Protein AF-V9IJI4-F1 (afdb_monomer_lite)

Structure (mmCIF, N/CA/C/O backbone):
data_AF-V9IJI4-F1
#
_entry.id   AF-V9IJI4-F1
#
loop_
_atom_site.group_PDB
_atom_site.id
_atom_site.type_symbol
_atom_site.label_atom_id
_atom_site.label_alt_id
_atom_site.label_comp_id
_atom_site.label_asym_id
_atom_site.label_entity_id
_atom_site.label_seq_id
_atom_site.pdbx_PDB_ins_code
_atom_site.Cartn_x
_atom_site.Cartn_y
_atom_site.Cartn_z
_atom_site.occupancy
_atom_site.B_iso_or_equiv
_atom_site.auth_seq_id
_atom_site.auth_comp_id
_atom_site.auth_asym_id
_atom_site.auth_atom_id
_atom_site.pdbx_PDB_model_num
ATOM 1 N N . MET A 1 1 ? -20.114 16.982 8.587 1.00 65.62 1 MET A N 1
ATOM 2 C CA . MET A 1 1 ? -19.834 15.838 9.483 1.00 65.62 1 MET A CA 1
ATOM 3 C C . MET A 1 1 ? -20.432 14.587 8.869 1.00 65.62 1 MET A C 1
ATOM 5 O O . MET A 1 1 ? -21.560 14.643 8.383 1.00 65.62 1 MET A O 1
ATOM 9 N N . GLN A 1 2 ? -19.675 13.495 8.872 1.00 72.69 2 GLN A N 1
ATOM 10 C CA . GLN A 1 2 ? -20.030 12.233 8.233 1.00 72.69 2 GLN A CA 1
ATOM 11 C C . GLN A 1 2 ? -19.883 11.116 9.267 1.00 72.69 2 GLN A C 1
ATOM 13 O O . GLN A 1 2 ? -18.871 11.052 9.957 1.00 72.69 2 GLN A O 1
ATOM 18 N N . LYS A 1 3 ? -20.909 10.278 9.418 1.00 80.19 3 LYS A N 1
ATOM 19 C CA . LYS A 1 3 ? -20.887 9.143 10.347 1.00 80.19 3 LYS A CA 1
ATOM 20 C C . LYS A 1 3 ? -20.591 7.863 9.588 1.00 80.19 3 LYS A C 1
ATOM 22 O O . LYS A 1 3 ? -21.272 7.551 8.616 1.00 80.19 3 LYS A O 1
ATOM 27 N N . VAL A 1 4 ? -19.609 7.110 10.065 1.00 80.38 4 VAL A N 1
ATOM 28 C CA . VAL A 1 4 ? -19.250 5.805 9.509 1.00 80.38 4 VAL A CA 1
ATOM 29 C C . VAL A 1 4 ? -19.860 4.705 10.370 1.00 80.38 4 VAL A C 1
ATOM 31 O O . VAL A 1 4 ? -19.789 4.732 11.601 1.00 80.38 4 VAL A O 1
ATOM 34 N N . MET A 1 5 ? -20.481 3.733 9.713 1.00 80.75 5 MET A N 1
ATOM 35 C CA . MET A 1 5 ? -21.094 2.576 10.344 1.00 80.75 5 MET A CA 1
ATOM 36 C C . MET A 1 5 ? -20.460 1.294 9.809 1.00 80.75 5 MET A C 1
ATOM 38 O O . MET A 1 5 ? -20.536 0.980 8.619 1.00 80.75 5 MET A O 1
ATOM 42 N N . ILE A 1 6 ? -19.848 0.539 10.717 1.00 81.38 6 ILE A N 1
ATOM 43 C CA . ILE A 1 6 ? -19.301 -0.795 10.480 1.00 81.38 6 ILE A CA 1
ATOM 44 C C . ILE A 1 6 ? -19.444 -1.596 11.773 1.00 81.38 6 ILE A C 1
ATOM 46 O O . ILE A 1 6 ? -18.958 -1.183 12.821 1.00 81.38 6 ILE A O 1
ATOM 50 N N . LYS A 1 7 ? -20.203 -2.701 11.722 1.00 73.25 7 LYS A N 1
ATOM 51 C CA . LYS A 1 7 ? -20.619 -3.474 12.914 1.00 73.25 7 LYS A CA 1
ATOM 52 C C . LYS A 1 7 ? -21.210 -2.604 14.050 1.00 73.25 7 LYS A C 1
ATOM 54 O O . LYS A 1 7 ? -21.102 -2.955 15.219 1.00 73.25 7 LYS A O 1
ATOM 59 N N . GLY A 1 8 ? -21.839 -1.475 13.706 1.00 79.69 8 GLY A N 1
ATOM 60 C CA . GLY A 1 8 ? -22.337 -0.468 14.650 1.00 79.69 8 GLY A CA 1
ATOM 61 C C . GLY A 1 8 ? -21.833 0.939 14.314 1.00 79.69 8 GLY A C 1
ATOM 62 O O . GLY A 1 8 ? -21.356 1.180 13.206 1.00 79.69 8 GLY A O 1
ATOM 63 N N . LEU A 1 9 ? -21.956 1.874 15.261 1.00 73.12 9 LEU A N 1
ATOM 64 C CA . LEU A 1 9 ? -21.360 3.212 15.159 1.00 73.12 9 LEU A CA 1
ATOM 65 C C . LEU A 1 9 ? -19.848 3.107 15.379 1.00 73.12 9 LEU A C 1
ATOM 67 O O . LEU A 1 9 ? -19.408 2.733 16.470 1.00 73.12 9 LEU A O 1
ATOM 71 N N . ALA A 1 10 ? -19.060 3.446 14.357 1.00 79.06 10 ALA A N 1
ATOM 72 C CA . ALA A 1 10 ? -17.623 3.592 14.532 1.00 79.06 10 ALA A CA 1
ATOM 73 C C . AL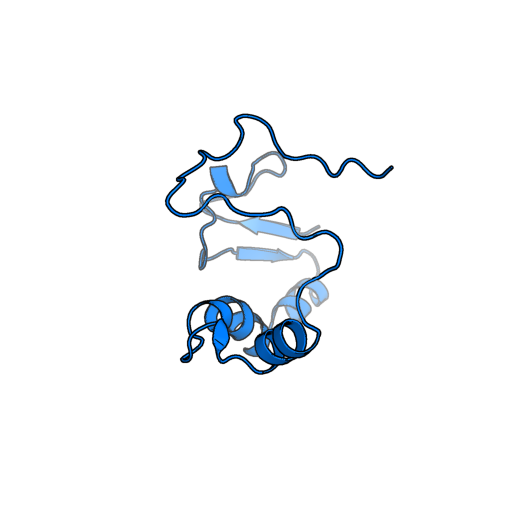A A 1 10 ? -17.362 4.801 15.441 1.00 79.06 10 ALA A C 1
ATOM 75 O O . ALA A 1 10 ? -17.936 5.871 15.245 1.00 79.06 10 ALA A O 1
ATOM 76 N N . LYS A 1 11 ? -16.522 4.608 16.461 1.00 80.38 11 LYS A N 1
ATOM 77 C CA . LYS A 1 11 ? -15.995 5.712 17.267 1.00 80.38 11 LYS A CA 1
ATOM 78 C C . LYS A 1 11 ? -14.749 6.246 16.575 1.00 80.38 11 LYS A C 1
ATOM 80 O O . LYS A 1 11 ? -13.960 5.440 16.084 1.00 80.38 11 LYS A O 1
ATOM 85 N N . ASP A 1 12 ? -14.550 7.557 16.611 1.00 79.75 12 ASP A N 1
ATOM 86 C CA . ASP A 1 12 ? -13.408 8.203 15.952 1.00 79.75 12 ASP A CA 1
ATOM 87 C C . ASP A 1 12 ? -12.050 7.743 16.516 1.00 79.75 12 ASP A C 1
ATOM 89 O O . ASP A 1 12 ? -11.055 7.720 15.801 1.00 79.75 12 ASP A O 1
ATOM 93 N N . GLU A 1 13 ? -12.010 7.291 17.773 1.00 83.50 13 GLU A N 1
ATOM 94 C CA . GLU A 1 13 ? -10.783 6.815 18.430 1.00 83.50 13 GLU A CA 1
ATOM 95 C C . GLU A 1 13 ? -10.422 5.349 18.119 1.00 83.50 13 GLU A C 1
ATOM 97 O O . GLU A 1 13 ? -9.423 4.833 18.622 1.00 83.50 13 GLU A O 1
ATOM 102 N N . GLN A 1 14 ? -11.224 4.634 17.321 1.00 81.56 14 GLN A N 1
ATOM 103 C CA . GLN A 1 14 ? -10.962 3.229 17.003 1.00 81.56 14 GLN A CA 1
ATOM 104 C C . GLN A 1 14 ? -10.232 3.045 15.674 1.00 81.56 14 GLN A C 1
ATOM 106 O O . GLN A 1 14 ? -10.560 3.647 14.656 1.00 81.56 14 GLN A O 1
ATOM 111 N N . THR A 1 15 ? -9.272 2.120 15.659 1.00 84.06 15 THR A N 1
ATOM 112 C CA . THR A 1 15 ? -8.556 1.757 14.432 1.00 84.06 15 THR A CA 1
ATOM 113 C C . THR A 1 15 ? -9.415 0.875 13.520 1.00 84.06 15 THR A C 1
ATOM 115 O O . THR A 1 15 ? -10.216 0.057 13.981 1.00 84.06 15 THR A O 1
ATOM 118 N N . LEU A 1 16 ? -9.186 0.963 12.205 1.00 82.56 16 LEU A N 1
ATOM 119 C CA . LEU A 1 16 ? -9.854 0.122 11.196 1.00 82.56 16 LEU A CA 1
ATOM 120 C C . LEU A 1 16 ? -9.661 -1.384 11.459 1.00 82.56 16 LEU A C 1
ATOM 122 O O . LEU A 1 16 ? -10.549 -2.188 11.178 1.00 82.56 16 LEU A O 1
ATOM 126 N N . ARG A 1 17 ? -8.524 -1.760 12.062 1.00 80.56 17 ARG A N 1
ATOM 127 C CA . ARG A 1 17 ? -8.229 -3.136 12.488 1.00 80.56 17 ARG A CA 1
ATOM 128 C C . ARG A 1 17 ? -9.154 -3.595 13.619 1.00 80.56 17 ARG A C 1
ATOM 130 O O . ARG A 1 17 ? -9.665 -4.707 13.545 1.00 80.56 17 ARG A O 1
ATOM 137 N N . SER A 1 18 ? -9.405 -2.739 14.615 1.00 81.19 18 SER A N 1
ATOM 138 C CA . SER A 1 18 ? -10.347 -3.017 15.714 1.00 81.19 18 SER A CA 1
ATOM 139 C C . SER A 1 18 ? -11.788 -3.143 15.205 1.00 81.19 18 SER A C 1
ATOM 141 O O . SER A 1 18 ? -12.536 -4.023 15.622 1.00 81.19 18 SER A O 1
ATOM 143 N N . LEU A 1 19 ? -12.157 -2.317 14.220 1.00 81.06 19 LEU A N 1
ATOM 144 C CA . LEU A 1 19 ? -13.467 -2.359 13.561 1.00 81.06 19 LEU A CA 1
ATOM 145 C C . LEU A 1 19 ? -13.630 -3.554 12.599 1.00 81.06 19 LEU A C 1
ATOM 147 O O . LEU A 1 19 ? -14.728 -3.803 12.095 1.00 81.06 19 LEU A O 1
ATOM 151 N N . GLY A 1 20 ? -12.562 -4.324 12.361 1.00 79.38 20 GLY A N 1
ATOM 152 C CA . GLY A 1 20 ? -12.574 -5.500 11.494 1.00 79.38 20 GLY A CA 1
ATOM 153 C C . GLY A 1 20 ? -12.755 -5.161 10.017 1.00 79.38 20 GLY A C 1
ATOM 154 O O . GLY A 1 20 ? -13.374 -5.935 9.287 1.00 79.38 20 GLY A O 1
ATOM 155 N N . VAL A 1 21 ? -12.250 -4.005 9.582 1.00 83.31 21 VAL A N 1
ATOM 156 C CA . VAL A 1 21 ? -12.223 -3.619 8.169 1.00 83.31 21 VAL A CA 1
ATOM 157 C C . VAL A 1 21 ? -11.197 -4.494 7.455 1.00 83.31 21 VAL A C 1
ATOM 159 O O . VAL A 1 21 ? -9.994 -4.386 7.685 1.00 83.31 21 VAL A O 1
ATOM 162 N N . THR A 1 22 ? -11.678 -5.371 6.584 1.00 83.12 22 THR A N 1
ATOM 163 C CA . THR A 1 22 ? -10.859 -6.171 5.669 1.00 83.12 22 THR A CA 1
ATOM 164 C C . THR A 1 22 ? -11.038 -5.684 4.236 1.00 83.12 22 THR A C 1
ATOM 166 O O . THR A 1 22 ? -11.984 -4.954 3.929 1.00 83.12 22 THR A O 1
ATOM 169 N N . LYS A 1 23 ? -10.157 -6.114 3.326 1.00 79.56 23 LYS A N 1
ATOM 170 C CA . LYS A 1 23 ? -10.345 -5.896 1.887 1.00 79.56 23 LYS A CA 1
ATOM 171 C C . LYS A 1 23 ? -11.722 -6.441 1.475 1.00 79.56 23 LYS A C 1
ATOM 173 O O . LYS A 1 23 ? -12.017 -7.609 1.716 1.00 79.56 23 LYS A O 1
ATOM 178 N N . GLY A 1 24 ? -12.581 -5.574 0.935 1.00 78.81 24 GLY A N 1
ATOM 179 C CA . GLY A 1 24 ? -13.970 -5.899 0.577 1.00 78.81 24 GLY A CA 1
ATOM 180 C C . GLY A 1 24 ? -15.015 -5.745 1.695 1.00 78.81 24 GLY A C 1
ATOM 181 O O . GLY A 1 24 ? -16.160 -6.153 1.508 1.00 78.81 24 GLY A O 1
ATOM 182 N N . ALA A 1 25 ? -14.669 -5.170 2.851 1.00 80.56 25 ALA A N 1
ATOM 183 C CA . ALA A 1 25 ? -15.636 -4.925 3.921 1.00 80.56 25 ALA A CA 1
ATOM 184 C C . ALA A 1 25 ? -16.704 -3.895 3.511 1.00 80.56 25 ALA A C 1
ATOM 186 O O . ALA A 1 25 ? -16.405 -2.841 2.951 1.00 80.56 25 ALA A O 1
ATOM 187 N N . LYS A 1 26 ? -17.969 -4.192 3.834 1.00 81.25 26 LYS A N 1
ATOM 188 C CA . LYS A 1 26 ? -19.104 -3.306 3.559 1.00 81.25 26 LYS A CA 1
ATOM 189 C C . LYS A 1 26 ? -19.210 -2.244 4.653 1.00 81.25 26 LYS A C 1
ATOM 191 O O . LYS A 1 26 ? -19.519 -2.564 5.799 1.00 81.25 26 LYS A O 1
ATOM 196 N N . VAL A 1 27 ? -18.974 -0.991 4.280 1.00 82.88 27 VAL A N 1
ATOM 197 C CA . VAL A 1 27 ? -19.055 0.172 5.170 1.00 82.88 27 VAL A CA 1
ATOM 198 C C . VAL A 1 27 ? -20.248 1.026 4.757 1.00 82.88 27 VAL A C 1
ATOM 200 O O . VAL A 1 27 ? -20.461 1.263 3.570 1.00 82.88 27 VAL A O 1
ATOM 203 N N . MET A 1 28 ? -21.040 1.473 5.729 1.00 83.38 28 MET A N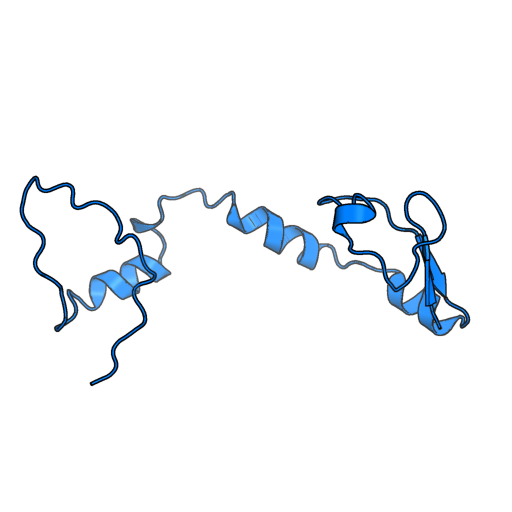 1
ATOM 204 C CA . MET A 1 28 ? -22.124 2.426 5.497 1.00 83.38 28 MET A CA 1
ATOM 205 C C . MET A 1 28 ? -21.688 3.811 5.954 1.00 83.38 28 MET A C 1
ATOM 207 O O . MET A 1 28 ? -21.131 3.972 7.036 1.00 83.38 28 MET A O 1
ATOM 211 N N . VAL A 1 29 ? -21.951 4.813 5.125 1.00 80.75 29 VAL A N 1
ATOM 212 C CA . VAL A 1 29 ? -21.531 6.189 5.371 1.00 80.75 29 VAL A CA 1
ATOM 213 C C . VAL A 1 29 ? -22.765 7.082 5.342 1.00 80.75 29 VAL A C 1
ATOM 215 O O . VAL A 1 29 ? -23.490 7.113 4.352 1.00 80.75 29 VAL A O 1
ATOM 218 N N . VAL A 1 30 ? -23.023 7.785 6.442 1.00 81.56 30 VAL A N 1
ATOM 219 C CA . VAL A 1 30 ? -24.172 8.680 6.610 1.00 81.56 30 VAL A CA 1
ATOM 220 C C . VAL A 1 30 ? -23.670 10.120 6.561 1.00 81.56 30 VAL A C 1
ATOM 222 O O . VAL A 1 30 ? -23.037 10.606 7.503 1.00 81.56 30 VAL A O 1
ATOM 225 N N . GLY A 1 31 ? -23.919 10.791 5.437 1.00 79.94 31 GLY A N 1
ATOM 226 C CA . GLY A 1 31 ? -23.672 12.223 5.266 1.00 79.94 31 GLY A CA 1
ATOM 227 C C . GLY A 1 31 ? -24.775 13.065 5.906 1.00 79.94 31 GLY A C 1
ATOM 228 O O . GLY A 1 31 ? -25.919 12.631 6.016 1.00 79.94 31 GLY A O 1
ATOM 229 N N . SER A 1 32 ? -24.429 14.281 6.333 1.00 75.00 32 SER A N 1
ATOM 230 C CA . SER A 1 32 ? -25.404 15.243 6.878 1.00 75.00 32 SER A CA 1
ATOM 231 C C . SER A 1 32 ? -25.965 16.189 5.806 1.00 75.00 32 SER A C 1
ATOM 233 O O . SER A 1 32 ? -26.944 16.887 6.052 1.00 75.00 32 SER A O 1
ATOM 235 N N . LYS A 1 33 ? -25.320 16.252 4.634 1.00 78.44 33 LYS A N 1
ATOM 236 C CA . LYS A 1 33 ? -25.684 17.103 3.495 1.00 78.44 33 LYS A CA 1
ATOM 237 C C . LYS A 1 33 ? -25.932 16.231 2.265 1.00 78.44 33 LYS A C 1
ATOM 239 O O . LYS A 1 33 ? -25.310 15.182 2.123 1.00 78.44 33 LYS A O 1
ATOM 244 N N . LEU A 1 34 ? -26.832 16.672 1.388 1.00 67.19 34 LEU A N 1
ATOM 245 C CA . LEU A 1 34 ? -27.213 15.932 0.181 1.00 67.19 34 LEU A CA 1
ATOM 246 C C . LEU A 1 34 ? -26.047 15.813 -0.817 1.00 67.19 34 LEU A C 1
ATOM 248 O O . LEU A 1 34 ? -25.844 14.742 -1.383 1.00 67.19 34 LEU A O 1
ATOM 252 N N . ASP A 1 35 ? -25.237 16.866 -0.960 1.00 71.12 35 ASP A N 1
ATOM 253 C CA . ASP A 1 35 ? -24.029 16.872 -1.800 1.00 71.12 35 ASP A CA 1
ATOM 254 C C . ASP A 1 35 ? -23.023 15.775 -1.422 1.00 71.12 35 ASP A C 1
ATOM 256 O O . ASP A 1 35 ? -22.487 15.095 -2.297 1.00 71.12 35 ASP A O 1
ATOM 260 N N . ASP A 1 36 ? -22.829 15.533 -0.121 1.00 68.00 36 ASP A N 1
ATOM 261 C CA . ASP A 1 36 ? -21.904 14.502 0.368 1.00 68.00 36 ASP A CA 1
ATOM 262 C C . ASP A 1 36 ? -22.361 13.088 -0.031 1.00 68.00 36 ASP A C 1
ATOM 264 O O . ASP A 1 36 ? -21.537 12.195 -0.195 1.00 68.00 36 ASP A O 1
ATOM 268 N N . VAL A 1 37 ? -23.671 12.862 -0.187 1.00 66.44 37 VAL A N 1
ATOM 269 C CA . VAL A 1 37 ? -24.234 11.564 -0.599 1.00 66.44 37 VAL A CA 1
ATOM 270 C C . VAL A 1 37 ? -24.072 11.354 -2.106 1.00 66.44 37 VAL A C 1
ATOM 272 O O . VAL A 1 37 ? -23.754 10.251 -2.553 1.00 66.44 37 VAL A O 1
ATOM 275 N N . LEU A 1 38 ? -24.236 12.415 -2.897 1.00 67.25 38 LEU A N 1
ATOM 276 C CA . LEU A 1 38 ? -24.098 12.361 -4.353 1.00 67.25 38 LEU A CA 1
ATOM 277 C C . LEU A 1 38 ? -22.648 12.074 -4.775 1.00 67.25 38 LEU A C 1
ATOM 279 O O . LEU A 1 38 ? -22.433 11.249 -5.662 1.00 67.25 38 LEU A O 1
ATOM 283 N N . ALA A 1 39 ? -21.657 12.640 -4.079 1.00 62.94 39 ALA A N 1
ATOM 284 C CA . ALA A 1 39 ? -20.233 12.400 -4.347 1.00 62.94 39 ALA A CA 1
ATOM 285 C C . ALA A 1 39 ? -19.782 10.936 -4.138 1.00 62.94 39 ALA A C 1
ATOM 287 O O . ALA A 1 39 ? -18.776 10.512 -4.701 1.00 62.94 39 ALA A O 1
ATOM 288 N N . ILE A 1 40 ? -20.527 10.142 -3.362 1.00 64.19 40 ILE A N 1
ATOM 289 C CA . ILE A 1 40 ? -20.204 8.734 -3.054 1.00 64.19 40 ILE A CA 1
ATOM 290 C C . ILE A 1 40 ? -20.724 7.778 -4.151 1.00 64.19 40 ILE A C 1
ATOM 292 O O . ILE A 1 40 ? -20.403 6.590 -4.167 1.00 64.19 40 ILE A O 1
ATOM 296 N N . SER A 1 41 ? -21.522 8.275 -5.100 1.00 60.53 41 SER A N 1
ATOM 297 C CA . SER A 1 41 ? -22.398 7.425 -5.914 1.00 60.53 41 SER A CA 1
ATOM 298 C C . SER A 1 41 ? -21.749 6.694 -7.094 1.00 60.53 41 SER A C 1
ATOM 300 O O . SER A 1 41 ? -22.453 5.936 -7.756 1.00 60.53 41 SER A O 1
ATOM 302 N N . ILE A 1 42 ? -20.456 6.844 -7.400 1.00 59.72 42 ILE A N 1
ATOM 303 C CA . ILE A 1 42 ? -19.854 6.098 -8.521 1.00 59.72 42 ILE A CA 1
ATOM 304 C C . ILE A 1 42 ? -18.389 5.746 -8.222 1.00 59.72 42 ILE A C 1
ATOM 306 O O . ILE A 1 42 ? -17.503 6.549 -8.505 1.00 59.72 42 ILE A O 1
ATOM 310 N N . PRO A 1 43 ? -18.083 4.535 -7.714 1.00 53.88 43 PRO A N 1
ATOM 311 C CA . PRO A 1 43 ? -16.759 3.975 -7.915 1.00 53.88 43 PRO A CA 1
ATOM 312 C C . PRO A 1 43 ? -16.641 3.650 -9.406 1.00 53.88 43 PRO A C 1
ATOM 314 O O . PRO A 1 43 ? -17.223 2.679 -9.904 1.00 53.88 43 PRO A O 1
ATOM 317 N N . THR A 1 44 ? -15.924 4.486 -10.152 1.00 50.53 44 THR A N 1
ATOM 318 C CA . THR A 1 44 ? -15.491 4.127 -11.499 1.00 50.53 44 THR A CA 1
ATOM 319 C C . THR A 1 44 ? -14.722 2.816 -11.361 1.00 50.53 44 THR A C 1
ATOM 321 O O . THR A 1 44 ? -13.769 2.728 -10.594 1.00 50.53 44 THR A O 1
ATOM 324 N N . LYS A 1 45 ? -15.152 1.762 -12.062 1.00 53.16 45 LYS A N 1
ATOM 325 C CA . LYS A 1 45 ? -14.580 0.403 -11.965 1.00 53.16 45 LYS A CA 1
ATOM 326 C C . LYS A 1 45 ? -13.053 0.332 -12.177 1.00 53.16 45 LYS A C 1
ATOM 328 O O . LYS A 1 45 ? -12.481 -0.722 -11.926 1.00 53.16 45 LYS A O 1
ATOM 333 N N . GLN A 1 46 ? -12.417 1.419 -12.620 1.00 50.19 46 GLN A N 1
ATOM 334 C CA . GLN A 1 46 ? -10.972 1.546 -12.806 1.00 50.19 46 GLN A CA 1
ATOM 335 C C . GLN A 1 46 ? -10.161 1.462 -11.502 1.00 50.19 46 GLN A C 1
ATOM 337 O O . GLN A 1 46 ? -9.146 0.773 -11.496 1.00 50.19 46 GLN A O 1
ATOM 342 N N . ASP A 1 47 ? -10.608 2.043 -10.384 1.00 48.16 47 ASP A N 1
ATOM 343 C CA . ASP A 1 47 ? -9.795 2.039 -9.149 1.00 48.16 47 ASP A CA 1
ATOM 344 C C . ASP A 1 47 ? -9.757 0.668 -8.445 1.00 48.16 47 ASP A C 1
ATOM 346 O O . ASP A 1 47 ? -8.805 0.336 -7.744 1.00 48.16 47 ASP A O 1
ATOM 350 N N . LEU A 1 48 ? -10.765 -0.183 -8.673 1.00 49.66 48 LEU A N 1
ATOM 351 C CA . LEU A 1 48 ? -10.793 -1.555 -8.145 1.00 49.66 48 LEU A CA 1
ATOM 352 C C . LEU A 1 48 ? -9.958 -2.538 -8.981 1.00 49.66 48 LEU A C 1
ATOM 354 O O . LEU A 1 48 ? -9.605 -3.609 -8.484 1.00 49.66 48 LEU A O 1
ATOM 358 N N . SER A 1 49 ? -9.641 -2.200 -10.235 1.00 47.34 49 SER A N 1
ATOM 359 C CA . SER A 1 49 ? -8.801 -3.042 -11.093 1.00 47.34 49 SER A CA 1
ATOM 360 C C . SER A 1 49 ? -7.303 -2.874 -10.834 1.00 47.34 49 SER A C 1
ATOM 362 O O . SER A 1 49 ? -6.567 -3.845 -11.008 1.00 47.34 49 SER A O 1
ATOM 364 N N . ASP A 1 50 ? -6.847 -1.712 -10.362 1.00 44.16 50 ASP A N 1
ATOM 365 C CA . ASP A 1 50 ? -5.414 -1.463 -10.139 1.00 44.16 50 ASP A CA 1
ATOM 366 C C . ASP A 1 50 ? -4.847 -2.230 -8.925 1.00 44.16 50 ASP A C 1
ATOM 368 O O . ASP A 1 50 ? -3.720 -2.723 -8.970 1.00 44.16 50 ASP A O 1
ATOM 372 N N . GLU A 1 51 ? -5.641 -2.470 -7.871 1.00 46.06 51 GLU A N 1
ATOM 373 C CA . GLU A 1 51 ? -5.200 -3.279 -6.713 1.00 46.06 51 GLU A CA 1
ATOM 374 C C . GLU A 1 51 ? -5.311 -4.803 -6.949 1.00 46.06 51 GLU A C 1
ATOM 376 O O . GLU A 1 51 ? -4.784 -5.607 -6.176 1.00 46.06 51 GLU A O 1
ATOM 381 N N . ALA A 1 52 ? -6.010 -5.230 -8.005 1.00 43.03 52 ALA A N 1
ATOM 382 C CA . ALA A 1 52 ? -6.094 -6.635 -8.413 1.00 43.03 52 ALA A CA 1
ATOM 383 C C . ALA A 1 52 ? -5.076 -6.982 -9.517 1.00 43.03 52 ALA A C 1
ATOM 385 O O . ALA A 1 52 ? -4.589 -8.113 -9.572 1.00 43.03 52 ALA A O 1
ATOM 386 N N . ALA A 1 53 ? -4.696 -6.017 -10.361 1.00 44.78 53 ALA A N 1
ATOM 387 C CA . ALA A 1 53 ? -3.762 -6.226 -11.467 1.00 44.78 53 ALA A CA 1
ATOM 388 C C . ALA A 1 53 ? -2.304 -6.452 -11.020 1.00 44.78 53 ALA A C 1
ATOM 390 O O . ALA A 1 53 ? -1.538 -7.082 -11.748 1.00 44.78 53 ALA A O 1
ATOM 391 N N . SER A 1 54 ? -1.918 -6.038 -9.808 1.00 47.50 54 SER A N 1
ATOM 392 C CA . SER A 1 54 ? -0.561 -6.272 -9.280 1.00 47.50 54 SER A CA 1
ATOM 393 C C . SER A 1 54 ? -0.262 -7.740 -8.937 1.00 47.50 54 SER A C 1
ATOM 395 O O . SER A 1 54 ? 0.896 -8.098 -8.737 1.00 47.50 54 SER A O 1
ATOM 397 N N . THR A 1 55 ? -1.278 -8.612 -8.911 1.00 48.06 55 THR A N 1
ATOM 398 C CA . THR A 1 55 ? -1.122 -10.052 -8.615 1.00 48.06 55 THR A CA 1
ATOM 399 C C . THR A 1 55 ? -1.283 -10.963 -9.832 1.00 48.06 55 THR A C 1
ATOM 401 O O . THR A 1 55 ? -1.118 -12.173 -9.716 1.00 48.06 55 THR A O 1
ATOM 404 N N . THR A 1 56 ? -1.567 -10.420 -11.018 1.00 52.00 56 THR A N 1
ATOM 405 C CA . THR A 1 56 ? -1.665 -11.199 -12.265 1.00 52.00 56 THR A CA 1
ATOM 406 C C . THR A 1 56 ? -0.883 -10.500 -13.368 1.00 52.00 56 THR A C 1
ATOM 408 O O . THR A 1 56 ? -1.449 -10.004 -14.337 1.00 52.00 56 THR A O 1
ATOM 411 N N . ASN A 1 57 ? 0.444 -10.463 -13.242 1.00 53.03 57 ASN A N 1
ATOM 412 C CA . ASN A 1 57 ? 1.276 -10.269 -14.422 1.00 53.03 57 ASN A CA 1
ATOM 413 C C . ASN A 1 57 ? 1.663 -11.651 -14.959 1.00 53.03 57 ASN A C 1
ATOM 415 O O . ASN A 1 57 ? 2.326 -12.431 -14.279 1.00 53.03 57 ASN A O 1
ATOM 419 N N . LYS A 1 58 ? 1.174 -11.969 -16.159 1.00 60.69 58 LYS A N 1
ATOM 420 C CA . LYS A 1 58 ? 1.290 -13.270 -16.840 1.00 60.69 58 LYS A CA 1
ATOM 421 C C . LYS A 1 58 ? 2.698 -13.581 -17.367 1.00 60.69 58 LYS A C 1
ATOM 423 O O . LYS A 1 58 ? 2.859 -14.551 -18.098 1.00 60.69 58 LYS A O 1
ATOM 428 N N . GLU A 1 59 ? 3.709 -12.804 -16.993 1.00 60.94 59 GLU A N 1
ATOM 429 C CA . GLU A 1 59 ? 5.093 -13.004 -17.415 1.00 60.94 59 GLU A CA 1
ATOM 430 C C . GLU A 1 59 ? 6.053 -12.741 -16.242 1.00 60.94 59 GLU A C 1
ATOM 432 O O . GLU A 1 59 ? 5.812 -11.836 -15.430 1.00 60.94 59 GLU A O 1
ATOM 437 N N . PRO A 1 60 ? 7.141 -13.527 -16.119 1.00 75.19 60 PRO A N 1
ATOM 438 C CA . PRO A 1 60 ? 8.117 -13.360 -15.049 1.00 75.19 60 PRO A CA 1
ATOM 439 C C . PRO A 1 60 ? 8.693 -11.938 -15.054 1.00 75.19 60 PRO A C 1
ATOM 441 O O . PRO A 1 60 ? 8.901 -11.342 -16.111 1.00 75.19 60 PRO A O 1
ATOM 444 N N . LEU A 1 61 ? 8.977 -11.395 -13.864 1.00 67.69 61 LEU A N 1
ATOM 445 C CA . LEU A 1 61 ? 9.446 -10.014 -13.662 1.00 67.69 61 LEU A CA 1
ATOM 446 C C . LEU A 1 61 ? 10.628 -9.637 -14.574 1.00 67.69 61 LEU A C 1
ATOM 448 O O . LEU A 1 61 ? 10.690 -8.519 -15.077 1.00 67.69 61 LEU A O 1
ATOM 452 N N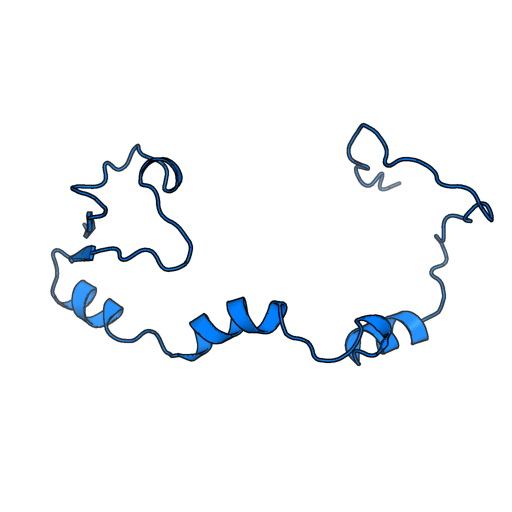 . SER A 1 62 ? 11.512 -10.596 -14.857 1.00 66.19 62 SER A N 1
ATOM 453 C CA . SER A 1 62 ? 12.671 -10.457 -15.744 1.00 66.19 62 SER A CA 1
ATOM 454 C C . SER A 1 62 ? 12.330 -10.195 -17.220 1.00 66.19 62 SER A C 1
ATOM 456 O O . SER A 1 62 ? 13.156 -9.635 -17.940 1.00 66.19 62 SER A O 1
ATOM 458 N N . GLN A 1 63 ? 11.132 -10.570 -17.679 1.00 72.06 63 GLN A N 1
ATOM 459 C CA . GLN A 1 63 ? 10.659 -10.374 -19.057 1.00 72.06 63 GLN A CA 1
ATOM 460 C C . GLN A 1 63 ? 9.854 -9.081 -19.235 1.00 72.06 63 GLN A C 1
ATOM 462 O O . GLN A 1 63 ? 9.636 -8.637 -20.363 1.00 72.06 63 GLN A O 1
ATOM 467 N N . GLN A 1 64 ? 9.463 -8.421 -18.142 1.00 80.31 64 GLN A N 1
ATOM 468 C CA . GLN A 1 64 ? 8.708 -7.176 -18.219 1.00 80.31 64 GLN A CA 1
ATOM 469 C C . GLN A 1 64 ? 9.555 -6.066 -18.859 1.00 80.31 64 GLN A C 1
ATOM 471 O O . GLN A 1 64 ? 10.712 -5.834 -18.496 1.00 80.31 64 GLN A O 1
ATOM 476 N N . LYS A 1 65 ? 8.954 -5.324 -19.798 1.00 77.81 65 LYS A N 1
ATOM 477 C CA . LYS A 1 65 ? 9.620 -4.281 -20.605 1.00 77.81 65 LYS A CA 1
ATOM 478 C C . LYS A 1 65 ? 10.353 -3.228 -19.765 1.00 77.81 65 LYS A C 1
ATOM 480 O O . LYS A 1 65 ? 11.386 -2.718 -20.187 1.00 77.81 65 LYS A O 1
ATOM 485 N N . MET A 1 66 ? 9.828 -2.900 -18.585 1.00 78.19 66 MET A N 1
ATOM 486 C CA . MET A 1 66 ? 10.469 -1.969 -17.651 1.00 78.19 66 MET A CA 1
ATOM 487 C C . MET A 1 66 ? 11.716 -2.569 -16.989 1.00 78.19 66 MET A C 1
ATOM 489 O O . MET A 1 66 ? 12.719 -1.874 -16.873 1.00 78.19 66 MET A O 1
ATOM 493 N N . HIS A 1 67 ? 11.690 -3.854 -16.623 1.00 73.75 67 HIS A N 1
ATOM 494 C CA . HIS A 1 67 ? 12.825 -4.542 -16.007 1.00 73.75 67 HIS A CA 1
ATOM 495 C C . HIS A 1 67 ? 13.969 -4.758 -17.007 1.00 73.75 67 HIS A C 1
ATOM 497 O O . HIS A 1 67 ? 15.128 -4.537 -16.662 1.00 73.75 67 HIS A O 1
ATOM 503 N N . ARG A 1 68 ? 13.667 -5.088 -18.277 1.00 77.31 68 ARG A N 1
ATOM 504 C CA . ARG A 1 68 ? 14.701 -5.173 -19.331 1.00 77.31 68 ARG A CA 1
ATOM 505 C C . ARG A 1 68 ? 15.439 -3.851 -19.528 1.00 77.31 68 ARG A C 1
ATOM 507 O O . ARG A 1 68 ? 16.656 -3.863 -19.566 1.00 77.31 68 ARG A O 1
ATOM 514 N N . LYS A 1 69 ? 14.735 -2.711 -19.526 1.00 79.62 69 LYS A N 1
ATOM 515 C CA . LYS A 1 69 ? 15.378 -1.384 -19.619 1.00 79.62 69 LYS A CA 1
ATOM 516 C C . LYS A 1 69 ? 16.366 -1.099 -18.488 1.00 79.62 69 LYS A C 1
ATOM 518 O O . LYS A 1 69 ? 17.258 -0.282 -18.675 1.00 79.62 69 LYS A O 1
ATOM 523 N N . VAL A 1 70 ? 16.169 -1.687 -17.308 1.00 78.94 70 VAL A N 1
ATOM 524 C CA . VAL A 1 70 ? 17.107 -1.547 -16.186 1.00 78.94 70 VAL A CA 1
ATOM 525 C C . VAL A 1 70 ? 18.299 -2.481 -16.378 1.00 78.94 70 VAL A C 1
ATOM 527 O O . VAL A 1 70 ? 19.424 -2.034 -16.211 1.00 78.94 70 VAL A O 1
ATOM 530 N N . LEU A 1 71 ? 18.073 -3.725 -16.811 1.00 76.31 71 LEU A N 1
ATOM 531 C CA . LEU A 1 71 ? 19.150 -4.673 -17.126 1.00 76.31 71 LEU A CA 1
ATOM 532 C C . LEU A 1 71 ? 20.028 -4.202 -18.300 1.00 76.31 71 LEU A C 1
ATOM 534 O O . LEU A 1 71 ? 21.241 -4.380 -18.260 1.00 76.31 71 LEU A O 1
ATOM 538 N N . ASP A 1 72 ? 19.435 -3.551 -19.306 1.00 79.12 72 ASP A N 1
ATOM 539 C CA . ASP A 1 72 ? 20.143 -2.999 -20.470 1.00 79.12 72 ASP A CA 1
ATOM 540 C C . ASP A 1 72 ? 21.085 -1.841 -20.090 1.00 79.12 72 ASP A C 1
ATOM 542 O O . ASP A 1 72 ? 22.034 -1.563 -20.819 1.00 79.12 72 ASP A O 1
ATOM 546 N N . LYS A 1 73 ? 20.861 -1.173 -18.945 1.00 81.44 73 LYS A N 1
ATOM 547 C CA . LYS A 1 73 ? 21.790 -0.157 -18.414 1.00 81.44 73 LYS A CA 1
ATOM 548 C C . LYS A 1 73 ? 23.086 -0.765 -17.868 1.00 81.44 73 LYS A C 1
ATOM 550 O O . LYS A 1 73 ? 24.008 -0.013 -17.569 1.00 81.44 73 LYS A O 1
ATOM 555 N N . GLY A 1 74 ? 23.169 -2.092 -17.774 1.00 78.25 74 GLY A N 1
ATOM 556 C CA . GLY A 1 74 ? 24.329 -2.801 -17.255 1.00 78.25 74 GLY A CA 1
ATOM 557 C C . GLY A 1 74 ? 24.362 -2.864 -15.729 1.00 78.25 74 GLY A C 1
ATOM 558 O O . GLY A 1 74 ? 23.433 -2.450 -15.033 1.00 78.25 74 GLY A O 1
ATOM 559 N N . MET A 1 75 ? 25.442 -3.448 -15.216 1.00 74.56 75 MET A N 1
ATOM 560 C CA . MET A 1 75 ? 25.695 -3.530 -13.781 1.00 74.56 75 MET A CA 1
ATOM 561 C C . MET A 1 75 ? 26.061 -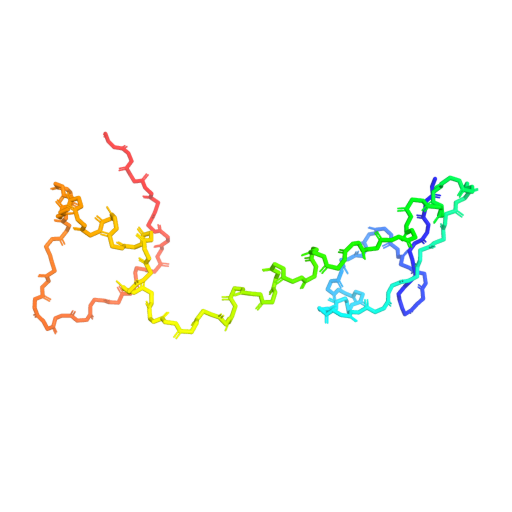2.133 -13.242 1.00 74.56 75 MET A C 1
ATOM 563 O O . MET A 1 75 ? 26.868 -1.455 -13.878 1.00 74.56 75 MET A O 1
ATOM 567 N N . PRO A 1 76 ? 25.472 -1.671 -12.126 1.00 79.81 76 PRO A N 1
ATOM 568 C CA . PRO A 1 76 ? 25.870 -0.402 -11.525 1.00 79.81 76 PRO A CA 1
ATOM 569 C C . PRO A 1 76 ? 27.328 -0.438 -11.039 1.00 79.81 76 PRO A C 1
ATOM 571 O O . PRO A 1 76 ? 27.869 -1.502 -10.751 1.00 79.81 76 PRO A O 1
ATOM 574 N N . ASP A 1 77 ? 27.962 0.729 -10.925 1.00 73.44 77 ASP A N 1
ATOM 575 C CA . ASP A 1 77 ? 29.354 0.824 -10.457 1.00 73.44 77 ASP A CA 1
ATOM 576 C C . ASP A 1 77 ? 29.511 0.425 -8.976 1.00 73.44 77 ASP A C 1
ATOM 578 O O . ASP A 1 77 ? 30.566 -0.049 -8.567 1.00 73.44 77 ASP A O 1
ATOM 582 N N . ASP A 1 78 ? 28.443 0.565 -8.184 1.00 73.75 78 ASP A N 1
ATOM 583 C CA . ASP A 1 78 ? 28.379 0.192 -6.764 1.00 73.75 78 ASP A CA 1
ATOM 584 C C . ASP A 1 78 ? 27.760 -1.205 -6.565 1.00 73.75 78 ASP A C 1
ATOM 586 O O . ASP A 1 78 ? 26.875 -1.429 -5.737 1.00 73.75 78 ASP A O 1
ATOM 590 N N . VAL A 1 79 ? 28.152 -2.169 -7.403 1.00 70.56 79 VAL A N 1
ATOM 591 C CA . VAL A 1 79 ? 27.745 -3.566 -7.207 1.00 70.56 79 VAL A CA 1
ATOM 592 C C . VAL A 1 79 ? 28.573 -4.167 -6.085 1.00 70.56 79 VAL A C 1
ATOM 594 O O . VAL A 1 79 ? 29.778 -4.374 -6.219 1.00 70.56 79 VAL A O 1
ATOM 597 N N . MET A 1 80 ? 27.902 -4.526 -4.993 1.00 71.69 80 MET A N 1
ATOM 598 C CA . MET A 1 80 ? 28.493 -5.377 -3.968 1.00 71.69 80 MET A CA 1
ATOM 599 C C . MET A 1 80 ? 28.833 -6.747 -4.584 1.00 71.69 80 MET A C 1
ATOM 601 O O . MET A 1 80 ? 27.925 -7.433 -5.067 1.00 71.69 80 MET A O 1
ATOM 605 N N . PRO A 1 81 ? 30.112 -7.170 -4.598 1.00 72.94 81 PRO A N 1
ATOM 606 C CA . PRO A 1 81 ? 30.490 -8.470 -5.130 1.00 72.94 81 PRO A CA 1
ATOM 607 C C . PRO A 1 81 ? 29.879 -9.575 -4.265 1.00 72.94 81 PRO A C 1
ATOM 609 O O . PRO A 1 81 ? 30.155 -9.680 -3.072 1.00 72.94 81 PRO A O 1
ATOM 612 N N . GLY A 1 82 ? 29.036 -10.406 -4.876 1.00 72.69 82 GLY A N 1
ATOM 613 C CA . GLY A 1 82 ? 28.492 -11.588 -4.218 1.00 72.69 82 GLY A CA 1
ATOM 614 C C . GLY A 1 82 ? 29.555 -12.676 -4.069 1.00 72.69 82 GLY A C 1
ATOM 615 O O . GLY A 1 82 ? 30.366 -12.896 -4.969 1.00 72.69 82 GLY A O 1
ATOM 616 N N . ILE A 1 83 ? 29.532 -13.390 -2.947 1.00 77.19 83 ILE A N 1
ATOM 617 C CA . ILE A 1 83 ? 30.351 -14.589 -2.749 1.00 77.19 83 ILE A CA 1
ATOM 618 C C . ILE A 1 83 ? 29.596 -15.771 -3.371 1.00 77.19 83 ILE A C 1
ATOM 620 O O . ILE A 1 83 ? 28.460 -16.053 -2.982 1.00 77.19 83 ILE A O 1
ATOM 624 N N . LEU A 1 84 ? 30.213 -16.451 -4.344 1.00 75.00 84 LEU A N 1
ATOM 625 C CA . LEU A 1 84 ? 29.631 -17.632 -4.993 1.00 75.00 84 LEU A CA 1
ATOM 626 C C . LEU A 1 84 ? 29.293 -18.701 -3.934 1.00 75.00 84 LEU A C 1
ATOM 628 O O . LEU A 1 84 ? 30.110 -18.982 -3.062 1.00 75.00 84 LEU A O 1
ATOM 632 N N . ASP A 1 85 ? 28.080 -19.255 -4.001 1.00 75.81 85 ASP A N 1
ATOM 633 C CA . ASP A 1 85 ? 27.523 -20.254 -3.070 1.00 75.81 85 ASP A CA 1
ATOM 634 C C . ASP A 1 85 ? 27.380 -19.826 -1.593 1.00 75.81 85 ASP A C 1
ATOM 636 O O . ASP A 1 85 ? 27.044 -20.649 -0.737 1.00 75.81 85 ASP A O 1
ATOM 640 N N . SER A 1 86 ? 27.536 -18.537 -1.273 1.00 78.12 86 SER A N 1
ATOM 641 C CA . SER A 1 86 ? 27.255 -18.024 0.071 1.00 78.12 86 SER A CA 1
ATOM 642 C C . SER A 1 86 ? 25.793 -17.596 0.214 1.00 78.12 86 SER A C 1
ATOM 644 O O . SER A 1 86 ? 25.285 -16.776 -0.552 1.00 78.12 86 SER A O 1
ATOM 646 N N . LYS A 1 87 ? 25.105 -18.131 1.228 1.00 75.12 87 LYS A N 1
ATOM 647 C CA . LYS A 1 87 ? 23.801 -17.627 1.680 1.00 75.12 87 LYS A CA 1
ATOM 648 C C . LYS A 1 87 ? 24.010 -16.762 2.914 1.00 75.12 87 LYS A C 1
ATOM 650 O O . LYS A 1 87 ? 23.928 -17.256 4.036 1.00 75.12 87 LYS A O 1
ATOM 655 N N . GLU A 1 88 ? 24.293 -15.486 2.701 1.00 73.50 88 GLU A N 1
ATOM 656 C CA . GLU A 1 88 ? 24.373 -14.529 3.801 1.00 73.50 88 GLU A CA 1
ATOM 657 C C . GLU A 1 88 ? 22.954 -14.237 4.331 1.00 73.50 88 GLU A C 1
ATOM 659 O O . GLU A 1 88 ? 22.048 -13.963 3.533 1.00 73.50 88 GLU A O 1
ATOM 664 N N . PRO A 1 89 ? 22.707 -14.366 5.648 1.00 79.56 89 PRO A N 1
ATOM 665 C CA . PRO A 1 89 ? 21.411 -14.038 6.222 1.00 79.56 89 PRO A CA 1
ATOM 666 C C . PRO A 1 89 ? 21.133 -12.538 6.088 1.00 79.56 89 PRO A C 1
ATOM 668 O O . PRO A 1 89 ? 22.048 -11.717 6.048 1.00 79.56 89 PRO A O 1
ATOM 671 N N . LEU A 1 90 ? 19.851 -12.173 6.049 1.00 76.00 90 LEU A N 1
ATOM 672 C CA . LEU A 1 90 ? 19.465 -10.766 6.114 1.00 76.00 90 LEU A CA 1
ATOM 673 C C . LEU A 1 90 ? 20.004 -10.150 7.420 1.00 76.00 90 LEU A C 1
ATOM 675 O O . LEU A 1 90 ? 19.885 -10.792 8.468 1.00 76.00 90 LEU A O 1
ATOM 679 N N . PRO A 1 91 ? 20.564 -8.928 7.385 1.00 79.19 91 PRO A N 1
ATOM 680 C CA . PRO A 1 91 ? 21.018 -8.241 8.588 1.00 79.19 91 PRO A CA 1
ATOM 681 C C . PRO A 1 91 ? 19.890 -8.113 9.621 1.00 79.19 91 PRO A C 1
ATOM 683 O O . PRO A 1 91 ? 18.736 -7.874 9.264 1.00 79.19 91 PRO A O 1
ATOM 686 N N . GLU A 1 92 ? 20.220 -8.235 10.909 1.00 82.00 92 GLU A N 1
ATOM 687 C CA . GLU A 1 92 ? 19.240 -8.131 12.007 1.00 82.00 92 GLU A CA 1
ATOM 688 C C . GLU A 1 92 ? 18.661 -6.716 12.165 1.00 82.00 92 GLU A C 1
ATOM 690 O O . GLU A 1 92 ? 17.603 -6.523 12.766 1.00 82.00 92 GLU A O 1
ATOM 695 N N . PHE A 1 93 ? 19.352 -5.719 11.618 1.00 78.88 93 PHE A N 1
ATOM 696 C CA . PHE A 1 93 ? 18.961 -4.319 11.636 1.00 78.88 93 PHE A CA 1
ATOM 697 C C . PHE A 1 93 ? 18.713 -3.809 10.211 1.00 78.88 93 PHE A C 1
ATOM 699 O O . PHE A 1 93 ? 19.362 -4.260 9.265 1.00 78.88 93 PHE A O 1
ATOM 706 N N . PRO A 1 94 ? 17.792 -2.846 10.030 1.00 76.69 94 PRO A N 1
ATOM 707 C CA . PRO A 1 94 ? 17.533 -2.263 8.723 1.00 76.69 94 PRO A CA 1
ATOM 708 C C . PRO A 1 94 ? 18.816 -1.660 8.152 1.00 76.69 94 PRO A C 1
ATOM 710 O O . PRO A 1 94 ? 19.481 -0.861 8.813 1.00 76.69 94 PRO A O 1
ATOM 713 N N . ILE A 1 95 ? 19.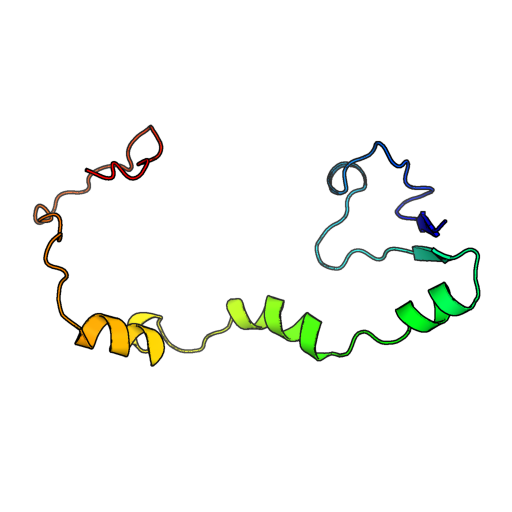136 -2.005 6.907 1.00 70.75 95 ILE A N 1
ATOM 714 C CA . ILE A 1 95 ? 20.186 -1.338 6.139 1.00 70.75 95 ILE A CA 1
ATOM 715 C C . ILE A 1 95 ? 19.730 0.089 5.811 1.00 70.75 95 ILE A C 1
ATOM 717 O O . ILE A 1 95 ? 19.145 0.370 4.769 1.00 70.75 95 ILE A O 1
ATOM 721 N N . GLY A 1 96 ? 19.937 1.002 6.758 1.00 63.44 96 GLY A N 1
ATOM 722 C CA . GLY A 1 96 ? 19.789 2.429 6.520 1.00 63.44 96 GLY A CA 1
ATOM 723 C C . GLY A 1 96 ? 20.853 2.864 5.522 1.00 63.44 96 GLY A C 1
ATOM 724 O O . GLY A 1 96 ? 22.039 2.654 5.766 1.00 63.44 96 GLY A O 1
ATOM 725 N N . TRP A 1 97 ? 20.432 3.449 4.400 1.00 46.38 97 TRP A N 1
ATOM 726 C CA . TRP A 1 97 ? 21.321 4.045 3.408 1.00 46.38 97 TRP A CA 1
ATOM 727 C C . TRP A 1 97 ? 22.338 4.973 4.086 1.00 46.38 97 TRP A C 1
ATOM 729 O O . TRP A 1 97 ? 22.004 6.082 4.502 1.00 46.38 97 TRP A O 1
ATOM 739 N N . HIS A 1 98 ? 23.586 4.522 4.214 1.00 46.56 98 HIS A N 1
ATOM 740 C CA . HIS A 1 98 ? 24.709 5.404 4.500 1.00 46.56 98 HIS A CA 1
ATOM 741 C C . HIS A 1 98 ? 25.037 6.147 3.206 1.00 46.56 98 HIS A C 1
ATOM 743 O O . HIS A 1 98 ? 25.729 5.634 2.333 1.00 46.56 98 HIS A O 1
ATOM 749 N N . VAL A 1 99 ? 24.486 7.353 3.082 1.00 42.62 99 VAL A N 1
ATOM 750 C CA . VAL A 1 99 ? 24.980 8.367 2.150 1.00 42.62 99 VAL A CA 1
ATOM 751 C C . VAL A 1 99 ? 26.326 8.842 2.692 1.00 42.62 99 VAL A C 1
ATOM 753 O O . VAL A 1 99 ? 26.389 9.350 3.814 1.00 42.62 99 VAL A O 1
ATOM 756 N N . LYS 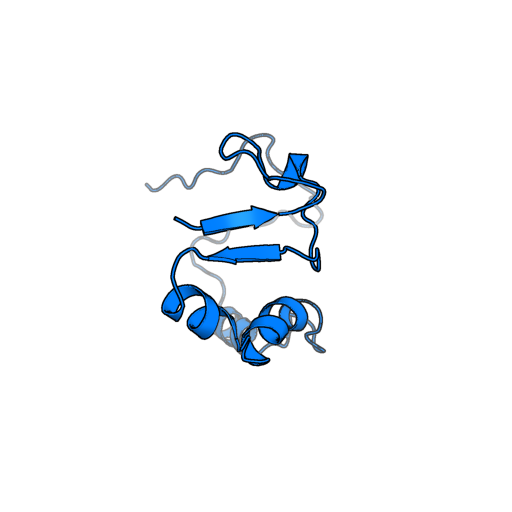A 1 100 ? 27.389 8.653 1.914 1.00 34.53 100 LYS A N 1
ATOM 757 C CA . LYS A 1 100 ? 28.679 9.308 2.117 1.00 34.53 100 LYS A CA 1
ATOM 758 C C . LYS A 1 100 ? 28.959 10.235 0.948 1.00 34.53 100 LYS A C 1
ATOM 760 O O . LYS A 1 100 ? 28.595 9.853 -0.184 1.00 34.53 100 LYS A O 1
#

Radius of gyration: 23.58 Å; chains: 1; bounding box: 58×37×39 Å

Foldseek 3Di:
DKWKDQVHTDDPPDDCVNSVDDVVGDMDMGDPDPVVVVVVPDPPCVVVVVVVVVVDDPDPPCPDPVNVVVVVVPDDPPDDDDDPPDDDDDDPDDPDDPDD

Sequence (100 aa):
MQKVMIKGLAKDEQTLRSLGVTKGAKVMVVGSKLDDVLAISIPTKQDLSDEAASTTNKEPLSQQKMHRKVLDKGMPDDVMPGILDSKEPLPEFPIGWHVK

pLDDT: mean 70.32, std 12.57, range [34.53, 84.06]

Secondary structure (DSSP, 8-state):
-EEEESSSBPPTTS-TTTTT--TT---EEEESSHHHHHTTS---THHHHHHHHTT--SS-GGGSHHHHHHHTT-S-TT-PPPPTT--PPPPSS-------

InterPro domains:
  IPR029071 Ubiquitin-like domain superfamily [SSF54236] (2-39)
  IPR039120 Ubiquitin domain-containing protein UBFD1 [PTHR16470] (1-95)

Organism: Apis cerana (NCBI:txid7461)